Protein AF-A0A956HME0-F1 (afdb_monomer)

Radius of gyration: 18.75 Å; Cα contacts (8 Å, |Δi|>4): 123; chains: 1; bounding box: 46×28×49 Å

Solvent-accessible surface area (backbone atoms only — not comparable to full-atom values): 7379 Å² total; per-residue (Å²): 140,85,53,71,94,56,42,63,73,75,27,35,40,97,92,50,75,84,48,86,50,88,72,61,46,69,64,70,66,52,59,84,88,47,62,78,44,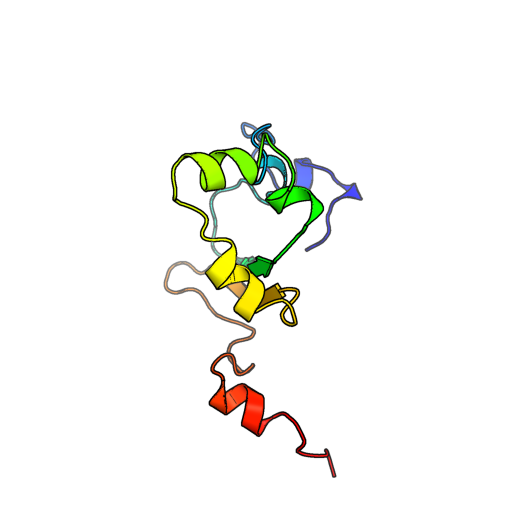74,47,75,52,60,63,64,52,68,68,48,63,80,47,53,71,30,63,92,56,32,32,53,35,47,73,75,63,78,44,62,62,72,67,50,58,78,44,68,87,56,55,58,54,70,55,73,36,47,34,33,37,42,94,65,76,65,44,61,76,48,65,85,59,63,82,51,69,69,52,42,53,67,62,55,86,63,73,88,1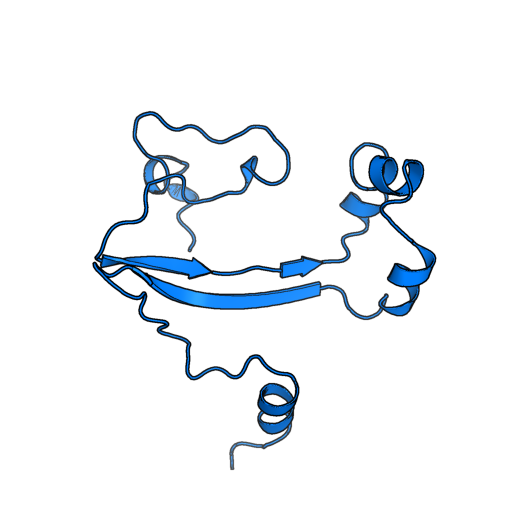25

Sequence (117 aa):
HDMEDLGDRAGYARDRHRDQQFGLSYLRLDRDLAPGMVVTIEPGFYQVPAILDAPHLGGVFAQDGALDREVLERFADVRGIRIEDDVRCTEGDPEILSSAIPKDPAGVEACVGVGLG

Structure (mmCIF, N/CA/C/O backbone):
data_AF-A0A956HME0-F1
#
_entry.id   AF-A0A956HME0-F1
#
loop_
_atom_site.group_PDB
_atom_site.id
_atom_site.type_symbol
_atom_site.label_atom_id
_atom_site.label_alt_id
_atom_site.label_comp_id
_atom_site.label_asym_id
_atom_site.label_entity_id
_atom_site.label_seq_id
_atom_site.pdbx_PDB_ins_code
_atom_site.Cartn_x
_atom_site.Cartn_y
_atom_site.Cartn_z
_atom_site.occupancy
_atom_site.B_iso_or_equiv
_atom_site.auth_seq_id
_atom_site.auth_comp_id
_atom_site.auth_asym_id
_atom_site.auth_atom_id
_atom_site.pdbx_PDB_model_num
ATOM 1 N N . HIS A 1 1 ? -9.959 -9.888 4.450 1.00 57.75 1 HIS A N 1
ATOM 2 C CA . HIS A 1 1 ? -8.864 -9.703 3.482 1.00 57.75 1 HIS A CA 1
ATOM 3 C C . HIS A 1 1 ? -9.131 -10.450 2.185 1.00 57.75 1 HIS A C 1
ATOM 5 O O . HIS A 1 1 ? -9.210 -9.818 1.139 1.00 57.75 1 HIS A O 1
ATOM 11 N N . ASP A 1 2 ? -9.352 -11.765 2.243 1.00 66.19 2 ASP A N 1
ATOM 12 C CA . ASP A 1 2 ? -9.646 -12.553 1.049 1.00 66.19 2 ASP A CA 1
ATOM 13 C C . ASP A 1 2 ? -11.117 -12.982 1.006 1.00 66.19 2 ASP A C 1
ATOM 15 O O . ASP A 1 2 ? -11.598 -13.699 1.879 1.00 66.19 2 ASP A O 1
ATOM 19 N N . MET A 1 3 ? -11.834 -12.448 0.022 1.00 70.88 3 MET A N 1
ATOM 20 C CA . MET A 1 3 ? -13.222 -12.779 -0.306 1.00 70.88 3 MET A CA 1
ATOM 21 C C . MET A 1 3 ? -13.330 -13.057 -1.813 1.00 70.88 3 MET A C 1
ATOM 23 O O . MET A 1 3 ? -14.394 -12.854 -2.397 1.00 70.88 3 MET A O 1
ATOM 27 N N . GLU A 1 4 ? -12.227 -13.467 -2.458 1.00 72.12 4 GLU A N 1
ATOM 28 C CA . GLU A 1 4 ? -12.171 -13.697 -3.909 1.00 72.12 4 GLU A CA 1
ATOM 29 C C . GLU A 1 4 ? -13.233 -14.700 -4.372 1.00 72.12 4 GLU A C 1
ATOM 31 O O . GLU A 1 4 ? -13.890 -14.465 -5.387 1.00 72.12 4 GLU A O 1
ATOM 36 N N . ASP A 1 5 ? -13.511 -15.728 -3.564 1.00 80.88 5 ASP A N 1
ATOM 37 C CA . ASP A 1 5 ? -14.556 -16.731 -3.819 1.00 80.88 5 ASP A CA 1
ATOM 38 C C . ASP A 1 5 ? -15.976 -16.144 -3.911 1.00 80.88 5 ASP A C 1
ATOM 40 O O . ASP A 1 5 ? -16.878 -16.742 -4.501 1.00 80.88 5 ASP A O 1
ATOM 44 N N . LEU A 1 6 ? -16.202 -14.964 -3.332 1.00 81.06 6 LEU A N 1
ATOM 45 C CA . LEU A 1 6 ? -17.483 -14.257 -3.379 1.00 81.06 6 LEU A CA 1
ATOM 46 C C . LEU A 1 6 ? -17.522 -13.185 -4.478 1.00 81.06 6 LEU A C 1
ATOM 48 O O . LEU A 1 6 ? -18.573 -12.571 -4.711 1.00 81.06 6 LEU A O 1
ATOM 52 N N . GLY A 1 7 ? -16.391 -12.973 -5.156 1.00 81.88 7 GLY A N 1
ATOM 53 C CA . GLY A 1 7 ? -16.186 -11.940 -6.158 1.00 81.88 7 GLY A CA 1
ATOM 54 C C . GLY A 1 7 ? -16.530 -10.538 -5.652 1.00 81.88 7 GLY A C 1
ATOM 55 O O . GLY A 1 7 ? -16.579 -10.252 -4.453 1.00 81.88 7 GLY A O 1
ATOM 56 N N . ASP A 1 8 ? -16.851 -9.650 -6.590 1.00 84.25 8 ASP A N 1
ATOM 57 C CA . ASP A 1 8 ? -17.128 -8.238 -6.298 1.00 84.25 8 ASP A CA 1
ATOM 58 C C . ASP A 1 8 ? -18.345 -8.038 -5.378 1.00 84.25 8 ASP A C 1
ATOM 60 O O . ASP A 1 8 ? -18.442 -7.034 -4.677 1.00 84.25 8 ASP A O 1
ATOM 64 N N . ARG A 1 9 ? -19.259 -9.014 -5.287 1.00 81.19 9 ARG A N 1
ATOM 65 C CA . ARG A 1 9 ? -20.459 -8.917 -4.432 1.00 81.19 9 ARG A CA 1
ATOM 66 C C . ARG A 1 9 ? -20.118 -8.707 -2.959 1.00 81.19 9 ARG A C 1
ATOM 68 O O . ARG A 1 9 ? -20.876 -8.051 -2.243 1.00 81.19 9 ARG A O 1
ATOM 75 N N . ALA A 1 10 ? -18.998 -9.258 -2.497 1.00 83.56 10 ALA A N 1
ATOM 76 C CA . ALA A 1 10 ? -18.573 -9.109 -1.112 1.00 83.56 10 ALA A CA 1
ATOM 77 C C . ALA A 1 10 ? -18.035 -7.708 -0.801 1.00 83.56 10 ALA A C 1
ATOM 79 O O . ALA A 1 10 ? -18.216 -7.246 0.325 1.00 83.56 10 ALA A O 1
ATOM 80 N N . GLY A 1 11 ? -17.436 -7.023 -1.778 1.00 87.75 11 GLY A N 1
ATOM 81 C CA . GLY A 1 11 ? -16.693 -5.776 -1.573 1.00 87.75 11 GLY A CA 1
ATOM 82 C C . GLY A 1 11 ? -17.302 -4.521 -2.198 1.00 87.75 11 GLY A C 1
ATOM 83 O O . GLY A 1 11 ? -16.975 -3.418 -1.780 1.00 87.75 11 GLY A O 1
ATOM 84 N N . TYR A 1 12 ? -18.207 -4.651 -3.164 1.00 92.75 12 TYR A N 1
ATOM 85 C CA . TYR A 1 12 ? -18.703 -3.523 -3.952 1.00 92.75 12 TYR A CA 1
ATOM 86 C C . TYR A 1 12 ? -20.129 -3.157 -3.534 1.00 92.75 12 TYR A C 1
ATOM 88 O O . TYR A 1 12 ? -20.918 -4.016 -3.113 1.00 92.75 12 TYR A O 1
ATOM 96 N N . ALA A 1 13 ? -20.464 -1.867 -3.563 1.00 92.38 13 ALA A N 1
ATOM 97 C CA . ALA A 1 13 ? -21.853 -1.421 -3.454 1.00 92.38 13 ALA A CA 1
ATOM 98 C C . ALA A 1 13 ? -22.661 -1.889 -4.681 1.00 92.38 13 ALA A C 1
ATOM 100 O O . ALA A 1 13 ? -22.086 -2.215 -5.716 1.00 92.38 13 ALA A O 1
ATOM 101 N N . ARG A 1 14 ? -23.999 -1.925 -4.580 1.00 89.44 14 ARG A N 1
ATOM 102 C CA . ARG A 1 14 ? -24.870 -2.461 -5.650 1.00 89.44 14 ARG A CA 1
ATOM 103 C C . ARG A 1 14 ? -24.651 -1.807 -7.018 1.00 89.44 14 ARG A C 1
ATOM 105 O O . ARG A 1 14 ? -24.791 -2.488 -8.028 1.00 89.44 14 ARG A O 1
ATOM 112 N N . ASP A 1 15 ? -24.280 -0.532 -7.018 1.00 91.50 15 ASP A N 1
ATOM 113 C CA . ASP A 1 15 ? -24.202 0.303 -8.218 1.00 91.50 15 ASP A CA 1
ATOM 114 C C . ASP A 1 15 ? -22.743 0.585 -8.619 1.00 91.50 15 ASP A C 1
ATOM 116 O O . ASP A 1 15 ? -22.473 1.447 -9.453 1.00 91.50 15 ASP A O 1
ATOM 120 N N . ARG A 1 16 ? -21.790 -0.110 -7.984 1.00 92.81 16 ARG A N 1
ATOM 121 C CA . ARG A 1 16 ? -20.358 0.027 -8.240 1.00 92.81 16 ARG A CA 1
ATOM 122 C C . ARG A 1 16 ? -19.810 -1.235 -8.890 1.00 92.81 16 ARG A C 1
ATOM 124 O O . ARG A 1 16 ? -20.253 -2.350 -8.611 1.00 92.81 16 ARG A O 1
ATOM 131 N N . HIS A 1 17 ? -18.835 -1.048 -9.770 1.00 91.94 17 HIS A N 1
ATOM 132 C CA . HIS A 1 17 ? -18.237 -2.108 -10.571 1.00 91.94 17 HIS A CA 1
ATOM 133 C C . HIS A 1 17 ? -16.721 -1.974 -10.548 1.00 91.94 17 HIS A C 1
ATOM 135 O O . HIS A 1 17 ? -16.194 -0.871 -10.427 1.00 91.94 17 HIS A O 1
ATOM 141 N N . ARG A 1 18 ? -16.022 -3.100 -10.691 1.00 92.12 18 ARG A N 1
ATOM 142 C CA . ARG A 1 18 ? -14.565 -3.115 -10.779 1.00 92.12 18 ARG A CA 1
ATOM 143 C C . ARG A 1 18 ? -14.083 -2.260 -11.950 1.00 92.12 18 ARG A C 1
ATOM 145 O O . ARG A 1 18 ? -14.515 -2.454 -13.089 1.00 92.12 18 ARG A O 1
ATOM 152 N N . ASP A 1 19 ? -13.181 -1.333 -11.643 1.00 93.38 19 ASP A N 1
ATOM 153 C CA . ASP A 1 19 ? -12.507 -0.515 -12.645 1.00 93.38 19 ASP A CA 1
ATOM 154 C C . ASP A 1 19 ? -11.647 -1.407 -13.559 1.00 93.38 19 ASP A C 1
ATOM 156 O O . ASP A 1 19 ? -11.139 -2.446 -13.138 1.00 93.38 19 ASP A O 1
ATOM 160 N N . GLN A 1 20 ? -11.494 -1.019 -14.821 1.00 94.38 20 GLN A N 1
ATOM 161 C CA . GLN A 1 20 ? -10.618 -1.700 -15.780 1.00 94.38 20 GLN A CA 1
ATOM 162 C C . GLN A 1 20 ? -9.206 -1.095 -15.798 1.00 94.38 20 GLN A C 1
ATOM 164 O O . GLN A 1 20 ? -8.285 -1.682 -16.365 1.00 94.38 20 GLN A O 1
ATOM 169 N N . GLN A 1 21 ? -9.021 0.080 -15.193 1.00 93.31 21 GLN A N 1
ATOM 170 C CA . GLN A 1 21 ? -7.737 0.744 -15.065 1.00 93.31 21 GLN A CA 1
ATOM 171 C C . GLN A 1 21 ? -6.787 -0.105 -14.215 1.00 93.31 21 GLN A C 1
ATOM 173 O O . GLN A 1 21 ? -7.078 -0.436 -13.063 1.00 93.31 21 GLN A O 1
ATOM 178 N N . PHE A 1 22 ? -5.609 -0.398 -14.774 1.00 90.25 22 PHE A N 1
ATOM 179 C CA . PHE A 1 22 ? -4.528 -1.072 -14.061 1.00 90.25 22 PHE A CA 1
ATOM 180 C C . PHE A 1 22 ? -4.226 -0.363 -12.730 1.00 90.25 22 PHE A C 1
ATOM 182 O O . PHE A 1 22 ? -4.079 0.859 -12.680 1.00 90.25 22 PHE A O 1
ATOM 189 N N . GLY A 1 23 ? -4.158 -1.135 -11.645 1.00 90.19 23 GLY A N 1
ATOM 190 C CA . GLY A 1 23 ? -4.061 -0.618 -10.279 1.00 90.19 23 GLY A CA 1
ATOM 191 C C . GLY A 1 23 ? -5.424 -0.589 -9.586 1.00 90.19 23 GLY A C 1
ATOM 192 O O . GLY A 1 23 ? -5.656 -1.390 -8.682 1.00 90.19 23 GLY A O 1
ATOM 193 N N . LEU A 1 24 ? -6.350 0.263 -10.042 1.00 92.56 24 LEU A N 1
ATOM 194 C CA . LEU A 1 24 ? -7.700 0.369 -9.458 1.00 92.56 24 LEU A CA 1
ATOM 195 C C . LEU A 1 24 ? -8.517 -0.916 -9.627 1.00 92.56 24 LEU A C 1
ATOM 197 O O . LEU A 1 24 ? -9.294 -1.281 -8.744 1.00 92.56 24 LEU A O 1
ATOM 201 N N . 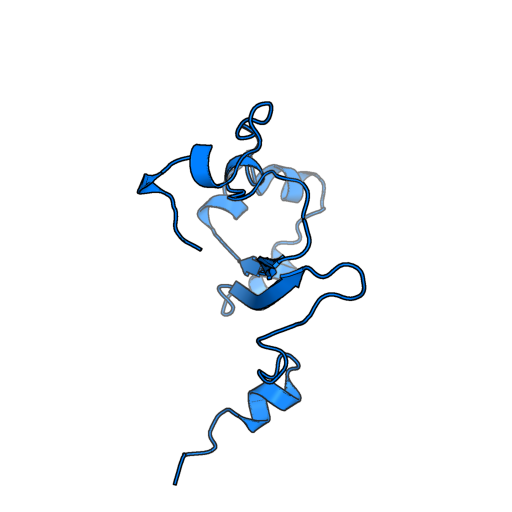SER A 1 25 ? -8.276 -1.656 -10.711 1.00 92.62 25 SER A N 1
ATOM 202 C CA . SER A 1 25 ? -8.890 -2.956 -10.977 1.00 92.62 25 SER A CA 1
ATOM 203 C C . SER A 1 25 ? -8.597 -4.014 -9.914 1.00 92.62 25 SER A C 1
ATOM 205 O O . SER A 1 25 ? -9.236 -5.061 -9.929 1.00 92.62 25 SER A O 1
ATOM 207 N N . TYR A 1 26 ? -7.639 -3.786 -9.013 1.00 91.50 26 TYR A N 1
ATOM 208 C CA . TYR A 1 26 ? -7.272 -4.710 -7.937 1.00 91.50 26 TYR A CA 1
ATOM 209 C C . TYR A 1 26 ? -7.828 -4.307 -6.567 1.00 91.50 26 TYR A C 1
ATOM 211 O O . TYR A 1 26 ? -7.654 -5.057 -5.605 1.00 91.50 26 TYR A O 1
ATOM 219 N N . LEU A 1 27 ? -8.533 -3.173 -6.468 1.00 92.06 27 LEU A N 1
ATOM 220 C CA . LEU A 1 27 ? -9.233 -2.799 -5.243 1.00 92.06 27 LEU A CA 1
ATOM 221 C C . LEU A 1 27 ? -10.243 -3.898 -4.871 1.00 92.06 27 LEU A C 1
ATOM 223 O O . LEU A 1 27 ? -10.861 -4.526 -5.733 1.00 92.06 27 LEU A O 1
ATOM 227 N N . ARG A 1 28 ? -10.364 -4.183 -3.573 1.00 91.50 28 ARG A N 1
ATOM 228 C CA . ARG A 1 28 ? -11.240 -5.249 -3.051 1.00 91.50 28 ARG A CA 1
ATOM 229 C C . ARG A 1 28 ? -12.503 -4.712 -2.387 1.00 91.50 28 ARG A C 1
ATOM 231 O O . ARG A 1 28 ? -13.422 -5.483 -2.134 1.00 91.50 28 ARG A O 1
ATOM 238 N N . LEU A 1 29 ? -12.546 -3.413 -2.109 1.00 92.25 29 LEU A N 1
ATOM 239 C CA . LEU A 1 29 ? -13.649 -2.736 -1.444 1.00 92.25 29 LEU A CA 1
ATOM 240 C C . LEU A 1 29 ? -13.950 -1.438 -2.188 1.00 92.25 29 LEU A C 1
ATOM 242 O O . LEU A 1 29 ? -13.137 -0.522 -2.181 1.00 92.25 29 LEU A O 1
ATOM 246 N N . ASP A 1 30 ? -15.132 -1.360 -2.786 1.00 93.69 30 ASP A N 1
ATOM 247 C CA . ASP A 1 30 ? -15.658 -0.131 -3.374 1.00 93.69 30 ASP A CA 1
ATOM 248 C C . ASP A 1 30 ? -17.027 0.162 -2.753 1.00 93.69 30 ASP A C 1
ATOM 250 O O . ASP A 1 30 ? -18.099 -0.124 -3.301 1.00 93.69 30 ASP A O 1
ATOM 254 N N . ARG A 1 31 ? -16.967 0.636 -1.510 1.00 93.00 31 ARG A N 1
ATOM 255 C CA . ARG A 1 31 ? -18.092 1.038 -0.664 1.00 93.00 31 ARG A CA 1
ATOM 256 C C . ARG A 1 31 ? -17.668 2.244 0.150 1.00 93.00 31 ARG A C 1
ATOM 258 O O . ARG A 1 31 ? -16.489 2.404 0.455 1.00 93.00 31 ARG A O 1
ATOM 265 N N . ASP A 1 32 ? -18.644 3.041 0.553 1.00 95.19 32 ASP A N 1
ATOM 266 C CA . ASP A 1 32 ? -18.393 4.069 1.551 1.00 95.19 32 ASP A CA 1
ATOM 267 C C . ASP A 1 32 ? -18.088 3.394 2.893 1.00 95.19 32 ASP A C 1
ATOM 269 O O . ASP A 1 32 ? -18.776 2.450 3.301 1.00 95.19 32 ASP A O 1
ATOM 273 N N . LEU A 1 33 ? -17.030 3.859 3.557 1.00 95.75 33 LEU A N 1
ATOM 274 C CA . LEU A 1 33 ? -16.664 3.372 4.880 1.00 95.75 33 LEU A CA 1
ATOM 275 C C . LEU A 1 33 ? -17.753 3.761 5.881 1.00 95.75 33 LEU A C 1
ATOM 277 O O . LEU A 1 33 ? -18.213 4.903 5.902 1.00 95.75 33 LEU A O 1
ATOM 281 N N . ALA A 1 34 ? -18.148 2.812 6.724 1.00 96.56 34 ALA A N 1
ATOM 282 C CA . ALA A 1 34 ? -19.163 3.018 7.748 1.00 96.56 34 ALA A CA 1
ATOM 283 C C . ALA A 1 34 ? -18.670 2.520 9.115 1.00 96.56 34 ALA A C 1
ATOM 285 O O . ALA A 1 34 ? -17.868 1.579 9.167 1.00 96.56 34 ALA A O 1
ATOM 286 N N . PRO A 1 35 ? -19.164 3.097 10.228 1.00 98.31 35 PRO A N 1
ATOM 287 C CA . PRO A 1 35 ? -18.838 2.624 11.567 1.00 98.31 35 PRO A CA 1
ATOM 288 C C . PRO A 1 35 ? -19.052 1.112 11.720 1.00 98.31 35 PRO A C 1
ATOM 290 O O . PRO A 1 35 ? -20.059 0.560 11.277 1.00 98.31 35 PRO A O 1
ATOM 293 N N . GLY A 1 36 ? -18.094 0.438 12.358 1.00 97.31 36 GLY A N 1
ATOM 294 C CA . GLY A 1 36 ? -18.106 -1.013 12.557 1.00 97.31 36 GLY A CA 1
ATOM 295 C C . GLY A 1 36 ? -17.447 -1.824 11.437 1.00 97.31 36 GLY A C 1
ATOM 296 O O . GLY A 1 36 ? -17.176 -3.005 11.648 1.00 97.31 36 GLY A O 1
ATOM 297 N N . MET A 1 37 ? -17.131 -1.217 10.288 1.00 96.38 37 MET A N 1
ATOM 298 C CA . MET A 1 37 ? -16.243 -1.849 9.310 1.00 96.38 37 MET A CA 1
ATOM 299 C C . MET A 1 37 ? -14.820 -1.952 9.866 1.00 96.38 37 MET A C 1
ATOM 301 O O . MET A 1 37 ? -14.356 -1.059 10.575 1.00 96.38 37 MET A O 1
ATOM 305 N N . VAL A 1 38 ? -14.127 -3.033 9.510 1.00 96.50 38 VAL A N 1
ATOM 306 C CA . VAL A 1 38 ? -12.685 -3.190 9.713 1.00 96.50 38 VAL A CA 1
ATOM 307 C C . VAL A 1 38 ? -12.055 -3.398 8.346 1.00 96.50 38 VAL A C 1
ATOM 309 O O . VAL A 1 38 ? -12.500 -4.260 7.584 1.00 96.50 38 VAL A O 1
ATOM 312 N N . VAL A 1 39 ? -11.064 -2.576 8.030 1.00 96.00 39 VAL A N 1
ATOM 313 C CA . VAL A 1 39 ? -10.359 -2.571 6.747 1.00 96.00 39 VAL A CA 1
ATOM 314 C C . VAL A 1 39 ? -8.862 -2.529 6.990 1.00 96.00 39 VAL A C 1
ATOM 316 O O . VAL A 1 39 ? -8.414 -2.018 8.015 1.00 96.00 39 VAL A O 1
ATOM 319 N N . THR A 1 40 ? -8.095 -3.035 6.035 1.00 96.44 40 THR A N 1
ATOM 320 C CA . THR A 1 40 ? -6.649 -2.861 6.034 1.00 96.44 40 THR A CA 1
ATOM 321 C C . THR A 1 40 ? -6.273 -1.553 5.361 1.00 96.44 40 THR A C 1
ATOM 323 O O . THR A 1 40 ? -6.836 -1.164 4.335 1.00 96.44 40 THR A O 1
ATOM 326 N N . ILE A 1 41 ? -5.308 -0.860 5.955 1.00 97.31 41 ILE A N 1
ATOM 327 C CA . ILE A 1 41 ? -4.603 0.261 5.342 1.00 97.31 41 ILE A CA 1
ATOM 328 C C 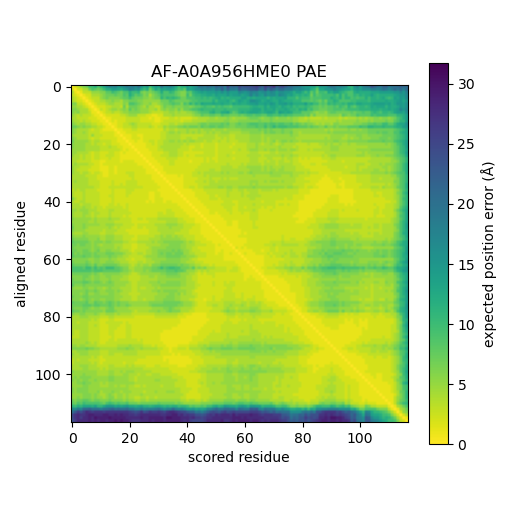. ILE A 1 41 ? -3.196 -0.237 5.046 1.00 97.31 41 ILE A C 1
ATOM 330 O O . ILE A 1 41 ? -2.373 -0.337 5.949 1.00 97.31 41 ILE A O 1
ATOM 334 N N . GLU A 1 42 ? -2.949 -0.600 3.788 1.00 97.00 42 GLU A N 1
ATOM 335 C CA . GLU A 1 42 ? -1.777 -1.394 3.394 1.00 97.00 42 GLU A CA 1
ATOM 336 C C . GLU A 1 42 ? -0.944 -0.789 2.243 1.00 97.00 42 GLU A C 1
ATOM 338 O O . GLU A 1 42 ? -0.644 -1.473 1.258 1.00 97.00 42 GLU A O 1
ATOM 343 N N . PRO A 1 43 ? -0.552 0.501 2.300 1.00 97.06 43 PRO A N 1
ATOM 344 C CA . PRO A 1 43 ? 0.290 1.079 1.261 1.00 97.06 43 PRO A CA 1
ATOM 345 C C . PRO A 1 43 ? 1.619 0.325 1.141 1.00 97.06 43 PRO A C 1
ATOM 347 O O . PRO A 1 43 ? 2.271 -0.025 2.130 1.00 97.06 43 PRO A O 1
ATOM 350 N N . GLY A 1 44 ? 2.049 0.113 -0.101 1.00 96.44 44 GLY A N 1
ATOM 351 C CA . GLY A 1 44 ? 3.307 -0.553 -0.391 1.00 96.44 44 GLY A CA 1
ATOM 352 C C . GLY A 1 44 ? 4.004 0.004 -1.620 1.00 96.44 44 GLY A C 1
ATOM 353 O O . GLY A 1 44 ? 3.383 0.553 -2.529 1.00 96.44 44 GLY A O 1
ATOM 354 N N . PHE A 1 45 ? 5.317 -0.170 -1.635 1.00 95.19 45 PHE A N 1
ATOM 355 C CA . PHE A 1 45 ? 6.191 0.136 -2.754 1.00 95.19 45 PHE A CA 1
ATOM 356 C C . PHE A 1 45 ? 6.932 -1.133 -3.149 1.00 95.19 45 PHE A C 1
ATOM 358 O O . PHE A 1 45 ? 7.502 -1.807 -2.295 1.00 95.19 45 PHE A O 1
ATOM 365 N N . TYR A 1 46 ? 6.950 -1.448 -4.440 1.00 95.06 46 TYR A N 1
ATOM 366 C CA . TYR A 1 46 ? 7.614 -2.639 -4.954 1.00 95.06 46 TYR A CA 1
ATOM 367 C C . TYR A 1 46 ? 8.340 -2.323 -6.248 1.00 95.06 46 TYR A C 1
ATOM 369 O O . TYR A 1 46 ? 7.796 -1.669 -7.139 1.00 95.06 46 TYR A O 1
ATOM 377 N N . GLN A 1 47 ? 9.543 -2.868 -6.379 1.00 95.19 47 GLN A N 1
ATOM 378 C CA . GLN A 1 47 ? 10.284 -2.851 -7.629 1.00 95.19 47 GLN A CA 1
ATOM 379 C C . GLN A 1 47 ? 9.961 -4.131 -8.391 1.00 95.19 47 GLN A C 1
ATOM 381 O O . GLN A 1 47 ? 10.578 -5.173 -8.175 1.00 95.19 47 GLN A O 1
ATOM 386 N N . VAL A 1 48 ? 8.944 -4.062 -9.253 1.00 94.56 48 VAL A N 1
ATOM 387 C CA . VAL A 1 48 ? 8.465 -5.205 -10.041 1.00 94.56 48 VAL A CA 1
ATOM 388 C C . VAL A 1 48 ? 8.980 -5.075 -11.477 1.00 94.56 48 VAL A C 1
ATOM 390 O O . VAL A 1 48 ? 8.421 -4.274 -12.231 1.00 94.56 48 VAL A O 1
ATOM 393 N N . PRO A 1 49 ? 9.990 -5.864 -11.903 1.00 92.44 49 PRO A N 1
ATOM 394 C CA . PRO A 1 49 ? 10.584 -5.725 -13.237 1.00 92.44 49 PRO A CA 1
ATOM 395 C C . PRO A 1 49 ? 9.556 -5.847 -14.365 1.00 92.44 49 PRO A C 1
ATOM 397 O O . PRO A 1 49 ? 9.546 -5.049 -15.292 1.00 92.44 49 PRO A O 1
ATOM 400 N N . ALA A 1 50 ? 8.594 -6.767 -14.234 1.00 94.44 50 ALA A N 1
ATOM 401 C CA . ALA A 1 50 ? 7.534 -6.950 -15.226 1.00 94.44 50 ALA A CA 1
ATOM 402 C C . ALA A 1 50 ? 6.650 -5.702 -15.440 1.00 94.44 50 ALA A C 1
ATOM 404 O O . ALA A 1 50 ? 6.075 -5.554 -16.513 1.00 94.44 50 ALA A O 1
ATOM 405 N N . ILE A 1 51 ? 6.540 -4.809 -14.447 1.00 94.50 51 ILE A N 1
ATOM 406 C CA . ILE A 1 51 ? 5.817 -3.532 -14.564 1.00 94.50 51 ILE A CA 1
ATOM 407 C C . ILE A 1 51 ? 6.775 -2.428 -15.025 1.00 94.50 51 ILE A C 1
ATOM 409 O O . ILE A 1 51 ? 6.453 -1.688 -15.954 1.00 94.50 51 ILE A O 1
ATOM 413 N N . LEU A 1 52 ? 7.950 -2.324 -14.393 1.00 93.94 52 LEU A N 1
ATOM 414 C CA . LEU A 1 52 ? 8.938 -1.272 -14.657 1.00 93.94 52 LEU A CA 1
ATOM 415 C C . LEU A 1 52 ? 9.504 -1.333 -16.083 1.00 93.94 52 LEU A C 1
ATOM 417 O O . LEU A 1 52 ? 9.755 -0.293 -16.694 1.00 93.94 52 LEU A O 1
ATOM 421 N N . ASP A 1 53 ? 9.670 -2.534 -16.631 1.00 93.38 53 ASP A N 1
ATOM 422 C CA . ASP A 1 53 ? 10.253 -2.750 -17.958 1.00 93.38 53 ASP A CA 1
ATOM 423 C C . ASP A 1 53 ? 9.193 -2.895 -19.056 1.00 93.38 53 ASP A C 1
ATOM 425 O O . ASP A 1 53 ? 9.521 -2.884 -20.243 1.00 93.38 53 ASP A O 1
ATOM 429 N N . ALA A 1 54 ? 7.909 -2.975 -18.690 1.00 95.56 54 ALA A N 1
ATOM 430 C CA . ALA A 1 54 ? 6.820 -2.968 -19.656 1.00 95.56 54 ALA A CA 1
ATOM 431 C C . ALA A 1 54 ? 6.707 -1.579 -20.320 1.00 95.56 54 ALA A C 1
ATOM 433 O O . ALA A 1 54 ? 6.428 -0.592 -19.630 1.00 95.56 54 ALA A O 1
ATOM 434 N N . PRO A 1 55 ? 6.835 -1.473 -21.660 1.00 95.00 55 PRO A N 1
ATOM 435 C CA . PRO A 1 55 ? 6.838 -0.177 -22.344 1.00 95.00 55 PRO A CA 1
ATOM 436 C C . PRO A 1 55 ? 5.572 0.659 -22.122 1.00 95.00 55 PRO A C 1
ATOM 438 O O . PRO A 1 55 ? 5.640 1.880 -22.081 1.00 95.00 55 PRO A O 1
ATOM 441 N N . HIS A 1 56 ? 4.425 -0.003 -21.961 1.00 93.19 56 HIS A N 1
ATOM 442 C CA . HIS A 1 56 ? 3.117 0.630 -21.781 1.00 93.19 56 HIS A CA 1
ATOM 443 C C . HIS A 1 56 ? 2.758 0.910 -20.310 1.00 93.19 56 HIS A C 1
ATOM 445 O O . HIS A 1 56 ? 1.704 1.484 -20.059 1.00 93.19 56 HIS A O 1
ATOM 451 N N . LEU A 1 57 ? 3.601 0.497 -19.353 1.00 93.00 57 LEU A N 1
ATOM 452 C CA . LEU A 1 57 ? 3.425 0.754 -17.919 1.00 93.00 57 LEU A CA 1
ATOM 453 C C . LEU A 1 57 ? 4.601 1.585 -17.394 1.00 93.00 57 LEU A C 1
ATOM 455 O O . LEU A 1 57 ? 4.545 2.805 -17.425 1.00 93.00 57 LEU A O 1
ATOM 459 N N . GLY A 1 58 ? 5.700 0.962 -16.963 1.00 91.44 58 GLY A N 1
ATOM 460 C CA . GLY A 1 58 ? 6.876 1.689 -16.475 1.00 91.44 58 GLY A CA 1
ATOM 461 C C . GLY A 1 58 ? 7.588 2.510 -17.554 1.00 91.44 58 GLY A C 1
ATOM 462 O O . GLY A 1 58 ? 8.189 3.542 -17.258 1.00 91.44 58 GLY A O 1
ATOM 463 N N . GLY A 1 59 ? 7.497 2.086 -18.819 1.00 92.75 59 GLY A 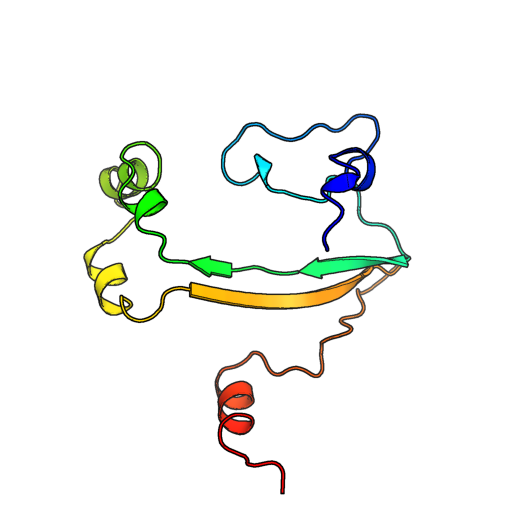N 1
ATOM 464 C CA . GLY A 1 59 ? 8.145 2.764 -19.940 1.00 92.75 59 GLY A CA 1
ATOM 465 C C . GLY A 1 59 ? 7.670 4.201 -20.165 1.00 92.75 59 GLY A C 1
ATOM 466 O O . GLY A 1 59 ? 8.507 5.058 -20.441 1.00 92.75 59 GLY A O 1
ATOM 467 N N . VAL A 1 60 ? 6.373 4.489 -19.993 1.00 93.75 60 VAL A N 1
ATOM 468 C CA . VAL A 1 60 ? 5.839 5.846 -20.221 1.00 93.75 60 VAL A CA 1
ATOM 469 C C . VAL A 1 60 ? 6.411 6.860 -19.226 1.00 93.75 60 VAL A C 1
ATOM 471 O O . VAL A 1 60 ? 6.765 7.965 -19.624 1.00 93.75 60 VAL A O 1
ATOM 474 N N . PHE A 1 61 ? 6.629 6.441 -17.976 1.00 94.56 61 PHE A N 1
ATOM 475 C CA . PHE A 1 61 ? 7.218 7.277 -16.926 1.00 94.56 61 PHE A CA 1
ATOM 476 C C . PHE A 1 61 ? 8.738 7.439 -17.074 1.00 94.56 61 PHE A C 1
ATOM 478 O O . PHE A 1 61 ? 9.327 8.424 -16.642 1.00 94.56 61 PHE A O 1
ATOM 485 N N . ALA A 1 62 ? 9.419 6.470 -17.690 1.00 92.56 62 ALA A N 1
ATOM 486 C CA . ALA A 1 62 ? 10.830 6.641 -18.037 1.00 92.56 62 ALA A CA 1
ATOM 487 C C . ALA A 1 62 ? 11.004 7.647 -19.189 1.00 92.56 62 ALA A C 1
ATOM 489 O O . ALA A 1 62 ? 11.988 8.379 -19.228 1.00 92.56 62 ALA A O 1
ATOM 490 N N . GLN A 1 63 ? 10.054 7.685 -20.129 1.00 93.44 63 GLN A N 1
ATOM 491 C CA . GLN A 1 63 ? 10.093 8.574 -21.294 1.00 93.44 63 GLN A CA 1
ATOM 492 C C . GLN A 1 63 ? 9.781 10.032 -20.947 1.00 93.44 63 GLN A C 1
ATOM 494 O O . GLN A 1 63 ? 10.378 10.928 -21.542 1.00 93.44 63 GLN A O 1
ATOM 499 N N . ASP A 1 64 ? 8.861 10.275 -20.012 1.00 95.69 64 ASP A N 1
ATOM 500 C CA . ASP A 1 64 ? 8.504 11.628 -19.565 1.00 95.69 64 ASP A CA 1
ATOM 501 C C . ASP A 1 64 ? 9.407 12.168 -18.437 1.00 95.69 64 ASP A C 1
ATOM 503 O O . ASP A 1 64 ? 9.301 13.337 -18.064 1.00 95.69 64 ASP A O 1
ATOM 507 N N . GLY A 1 65 ? 10.335 11.341 -17.939 1.00 94.50 65 GLY A N 1
ATOM 508 C CA . GLY A 1 65 ? 11.307 11.698 -16.906 1.00 94.50 65 GLY A CA 1
ATOM 509 C C . GLY A 1 65 ? 10.801 11.550 -15.469 1.00 94.50 65 GLY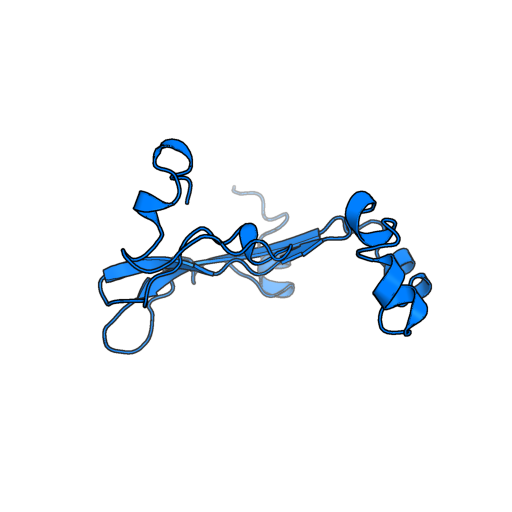 A C 1
ATOM 510 O O . GLY A 1 65 ? 11.527 11.915 -14.546 1.00 94.50 65 GLY A O 1
ATOM 511 N N . ALA A 1 66 ? 9.597 11.013 -15.246 1.00 95.19 66 ALA A N 1
ATOM 512 C CA . ALA A 1 66 ? 9.078 10.738 -13.906 1.00 95.19 66 ALA A CA 1
ATOM 513 C C . ALA A 1 66 ? 9.748 9.530 -13.220 1.00 95.19 66 ALA A C 1
ATOM 515 O O . ALA A 1 66 ? 9.692 9.412 -11.994 1.00 95.19 66 ALA A O 1
ATOM 516 N N . LEU A 1 67 ? 10.382 8.633 -13.986 1.00 94.44 67 LEU A N 1
ATOM 517 C CA . LEU A 1 67 ? 11.064 7.436 -13.489 1.00 94.44 67 LEU A CA 1
ATOM 518 C C . LEU A 1 67 ? 12.577 7.493 -13.739 1.00 94.44 67 LEU A C 1
ATOM 520 O O . LEU A 1 67 ? 13.045 7.236 -14.850 1.00 94.44 67 LEU A O 1
ATOM 524 N N . ASP A 1 68 ? 13.344 7.737 -12.677 1.00 94.31 68 ASP A N 1
ATOM 525 C CA . ASP A 1 68 ? 14.807 7.671 -12.695 1.00 94.31 68 ASP A CA 1
ATOM 526 C C . ASP A 1 68 ? 15.297 6.245 -12.387 1.00 94.31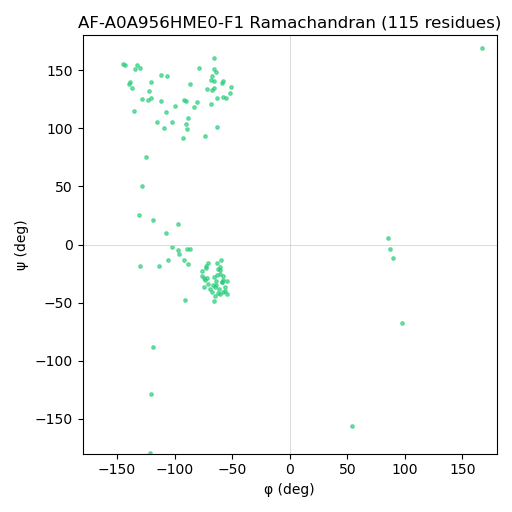 68 ASP A C 1
ATOM 528 O O . ASP A 1 68 ? 15.202 5.746 -11.261 1.00 94.31 68 ASP A O 1
ATOM 532 N N . ARG A 1 69 ? 15.832 5.575 -13.411 1.00 92.38 69 ARG A N 1
ATOM 533 C CA . ARG A 1 69 ? 16.332 4.198 -13.300 1.00 92.38 69 ARG A CA 1
ATOM 534 C C . ARG A 1 69 ? 17.663 4.102 -12.562 1.00 92.38 69 ARG A C 1
ATOM 536 O O . ARG A 1 69 ? 17.910 3.083 -11.926 1.00 92.38 69 ARG A O 1
ATOM 543 N N . GLU A 1 70 ? 18.498 5.137 -12.615 1.00 94.38 70 GLU A N 1
ATOM 544 C CA . GLU A 1 70 ? 19.770 5.145 -11.888 1.00 94.38 70 GLU A CA 1
ATOM 545 C C . GLU A 1 70 ? 19.518 5.227 -10.383 1.00 94.38 70 GLU A C 1
ATOM 547 O O . GLU A 1 70 ? 20.181 4.549 -9.597 1.00 94.38 70 GLU A O 1
ATOM 552 N N . VAL A 1 71 ? 18.512 6.006 -9.971 1.00 93.94 71 VAL A N 1
ATOM 553 C CA . VAL A 1 71 ? 18.081 6.051 -8.570 1.00 93.94 71 VAL A CA 1
ATOM 554 C C . VAL A 1 71 ? 17.500 4.711 -8.127 1.00 93.94 71 VAL A C 1
ATOM 556 O O . VAL A 1 71 ? 17.857 4.254 -7.044 1.00 93.94 71 VAL A O 1
ATOM 559 N N . LEU A 1 72 ? 16.654 4.065 -8.938 1.00 93.19 72 LEU A N 1
ATOM 560 C CA . LEU A 1 72 ? 16.087 2.753 -8.597 1.00 93.19 72 LEU A CA 1
ATOM 561 C C . LEU A 1 72 ? 17.156 1.671 -8.404 1.00 93.19 72 LEU A C 1
ATOM 563 O O . LEU A 1 72 ? 17.095 0.927 -7.428 1.00 93.19 72 LEU A O 1
ATOM 567 N N . GLU A 1 73 ? 18.167 1.622 -9.276 1.00 93.75 73 GLU A N 1
ATOM 568 C CA . GLU A 1 73 ? 19.240 0.619 -9.209 1.00 93.75 73 GLU A CA 1
ATOM 569 C C . GLU A 1 73 ? 19.991 0.653 -7.866 1.00 93.75 73 GLU A C 1
ATOM 571 O O . GLU A 1 73 ? 20.418 -0.381 -7.352 1.00 93.75 73 GLU A O 1
ATOM 576 N N . ARG A 1 74 ? 20.083 1.828 -7.226 1.00 96.25 74 ARG A N 1
ATOM 577 C CA . ARG A 1 74 ? 20.696 1.978 -5.892 1.00 96.25 74 ARG A CA 1
ATOM 578 C C . ARG A 1 74 ? 19.961 1.217 -4.786 1.00 96.25 74 ARG A C 1
ATOM 580 O O . ARG A 1 74 ? 20.531 1.056 -3.712 1.00 96.25 74 ARG A O 1
ATOM 587 N N . PHE A 1 75 ? 18.727 0.786 -5.036 1.00 94.00 75 PHE A N 1
ATOM 588 C CA . PHE A 1 75 ? 17.881 0.034 -4.112 1.00 94.00 75 PHE A CA 1
ATOM 589 C C . PHE A 1 75 ? 17.517 -1.353 -4.664 1.00 94.00 75 PHE A C 1
ATOM 591 O O . PHE A 1 75 ? 16.506 -1.922 -4.257 1.00 94.00 75 PHE A O 1
ATOM 598 N N . ALA A 1 76 ? 18.276 -1.906 -5.617 1.00 91.06 76 ALA A N 1
ATOM 599 C CA . ALA A 1 76 ? 17.931 -3.164 -6.294 1.00 91.06 76 ALA A CA 1
ATOM 600 C C . ALA A 1 76 ? 17.826 -4.392 -5.357 1.00 91.06 76 ALA A C 1
ATOM 602 O O . ALA A 1 76 ? 17.206 -5.404 -5.709 1.00 91.06 76 ALA A O 1
ATOM 603 N N . ASP A 1 77 ? 18.410 -4.311 -4.161 1.00 93.69 77 ASP A N 1
ATOM 604 C CA . ASP A 1 77 ? 18.307 -5.296 -3.084 1.00 93.69 77 ASP A CA 1
ATOM 605 C C . ASP A 1 77 ? 16.963 -5.236 -2.331 1.00 93.69 77 ASP A C 1
ATOM 607 O O . ASP A 1 77 ? 16.512 -6.245 -1.782 1.00 93.69 77 ASP A O 1
ATOM 611 N N . VAL A 1 78 ? 16.263 -4.099 -2.379 1.00 93.19 78 VAL A N 1
ATOM 612 C CA . VAL A 1 78 ? 14.924 -3.917 -1.808 1.00 93.19 78 VAL A CA 1
ATOM 613 C C . VAL A 1 78 ? 13.858 -4.281 -2.841 1.00 93.19 78 VAL A C 1
ATOM 615 O O . VAL A 1 78 ? 13.477 -3.487 -3.702 1.00 93.19 78 VAL A O 1
ATOM 618 N N . ARG A 1 79 ? 13.309 -5.496 -2.730 1.00 91.62 79 ARG A N 1
ATOM 619 C CA . ARG A 1 79 ? 12.220 -5.964 -3.612 1.00 91.62 79 ARG A CA 1
ATOM 620 C C . ARG A 1 79 ? 10.913 -5.203 -3.402 1.00 91.62 79 ARG A C 1
ATOM 622 O O . ARG A 1 79 ? 10.176 -4.960 -4.357 1.00 91.62 79 ARG A O 1
ATOM 629 N N . GLY A 1 80 ? 10.637 -4.815 -2.166 1.00 95.88 80 GLY A N 1
ATOM 630 C CA . GLY A 1 80 ? 9.495 -3.990 -1.820 1.00 95.88 80 GLY A CA 1
ATOM 631 C C . GLY A 1 80 ? 9.233 -3.957 -0.325 1.00 95.88 80 GLY A C 1
ATOM 632 O O . GLY A 1 80 ? 9.829 -4.708 0.445 1.00 95.88 80 GLY A O 1
ATOM 633 N N . ILE A 1 81 ? 8.351 -3.050 0.067 1.00 96.19 81 ILE A N 1
ATOM 634 C CA . ILE A 1 81 ? 7.965 -2.759 1.442 1.00 96.19 81 ILE A CA 1
ATOM 635 C C . ILE A 1 81 ? 6.453 -2.554 1.446 1.00 96.19 81 ILE A C 1
ATOM 637 O O . ILE A 1 81 ? 5.911 -1.910 0.548 1.00 96.19 81 ILE A O 1
ATOM 641 N N . ARG A 1 82 ? 5.779 -3.071 2.470 1.00 97.50 82 ARG A N 1
ATOM 642 C CA . ARG A 1 82 ? 4.381 -2.762 2.772 1.00 97.50 82 ARG A CA 1
ATOM 643 C C . ARG A 1 82 ? 4.242 -2.562 4.266 1.00 97.50 82 ARG A C 1
ATOM 645 O O . ARG A 1 82 ? 4.786 -3.350 5.036 1.00 97.50 82 ARG A O 1
ATOM 652 N N . ILE A 1 83 ? 3.538 -1.508 4.646 1.00 97.31 83 ILE A N 1
ATOM 653 C CA . ILE A 1 83 ? 3.135 -1.269 6.028 1.00 97.31 83 ILE A CA 1
ATOM 654 C C . ILE A 1 83 ? 1.627 -1.424 6.042 1.00 97.31 83 ILE A C 1
ATOM 656 O O . ILE A 1 83 ? 0.942 -0.779 5.256 1.00 97.31 83 ILE A O 1
ATOM 660 N N . GLU A 1 84 ? 1.139 -2.316 6.889 1.00 97.50 84 GLU A N 1
ATOM 661 C CA . GLU A 1 84 ? -0.249 -2.751 6.904 1.00 97.50 84 GLU A CA 1
ATOM 662 C C . GLU A 1 84 ? -0.796 -2.629 8.321 1.00 97.50 84 GLU A C 1
ATOM 664 O O . GLU A 1 84 ? -0.202 -3.148 9.268 1.00 97.50 84 GLU A O 1
ATOM 669 N N . ASP A 1 85 ? -1.906 -1.907 8.452 1.00 98.06 85 ASP A N 1
ATOM 670 C CA . ASP A 1 85 ? -2.654 -1.786 9.696 1.00 98.06 85 ASP A CA 1
ATOM 671 C C . ASP A 1 85 ? -4.090 -2.279 9.531 1.00 98.06 85 ASP A C 1
ATOM 673 O O . ASP A 1 85 ? -4.753 -1.951 8.546 1.00 98.06 85 ASP A O 1
ATOM 677 N N . ASP A 1 86 ? -4.593 -2.977 10.549 1.00 98.12 86 ASP A N 1
ATOM 678 C CA . ASP A 1 86 ? -6.017 -3.249 10.718 1.00 98.12 86 ASP A CA 1
ATOM 679 C C . ASP A 1 86 ? -6.679 -2.043 11.387 1.00 98.12 86 ASP A C 1
ATOM 681 O O . ASP A 1 86 ? -6.357 -1.674 12.523 1.00 98.12 86 ASP A O 1
ATOM 685 N N . VAL A 1 87 ? -7.627 -1.424 10.689 1.00 98.31 87 VAL A N 1
ATOM 686 C CA . VAL A 1 87 ? -8.276 -0.190 11.127 1.00 98.31 87 VAL A CA 1
ATOM 687 C C . VAL A 1 87 ? -9.780 -0.387 11.204 1.00 98.31 87 VAL A C 1
ATOM 689 O O . VAL A 1 87 ? -10.440 -0.740 10.225 1.00 98.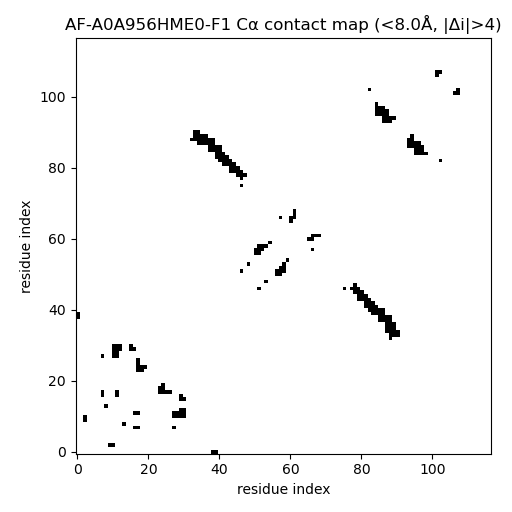31 87 VAL A O 1
ATOM 692 N N . ARG A 1 88 ? -10.344 -0.116 12.380 1.00 98.50 88 ARG A N 1
ATOM 693 C CA . ARG A 1 88 ? -11.786 -0.101 12.606 1.00 98.50 88 ARG A CA 1
ATOM 694 C C . ARG A 1 88 ? -12.335 1.307 12.400 1.00 98.50 88 ARG A C 1
ATOM 696 O O . ARG A 1 88 ? -11.938 2.256 13.075 1.00 98.50 88 ARG A O 1
ATOM 703 N N . CYS A 1 89 ? -13.310 1.426 11.508 1.00 98.38 89 CYS A N 1
ATOM 704 C CA . CYS A 1 89 ? -14.064 2.655 11.303 1.00 98.38 89 CYS A CA 1
ATOM 705 C C . CYS A 1 89 ? -15.004 2.908 12.490 1.00 98.38 89 CYS A C 1
ATOM 707 O O . CYS A 1 89 ? -15.733 2.009 12.928 1.00 98.38 89 CYS A O 1
ATOM 709 N N . THR A 1 90 ? -15.028 4.143 12.985 1.00 98.38 90 THR A N 1
ATOM 710 C CA . THR A 1 90 ? -15.950 4.600 14.034 1.00 98.38 90 THR A CA 1
ATOM 711 C C . THR A 1 90 ? -16.785 5.778 13.514 1.00 98.38 90 THR A C 1
ATOM 713 O O . THR A 1 90 ? -16.662 6.160 12.353 1.00 98.38 90 THR A O 1
ATOM 716 N N . GLU A 1 91 ? -17.677 6.329 14.341 1.00 98.00 91 GLU A N 1
ATOM 717 C CA . GLU A 1 91 ? -18.367 7.593 14.022 1.00 98.00 91 GLU A CA 1
ATOM 718 C C . GLU A 1 91 ? -17.443 8.821 14.130 1.00 98.00 91 GLU A C 1
ATOM 720 O O . GLU A 1 91 ? -17.763 9.875 13.586 1.00 98.00 91 GLU A O 1
ATOM 725 N N . GLY A 1 92 ? -16.316 8.689 14.836 1.00 97.19 92 GLY A N 1
ATOM 726 C CA . GLY A 1 92 ? -15.294 9.718 14.995 1.00 97.19 92 GLY A CA 1
ATOM 727 C C . GLY A 1 92 ? -13.950 9.232 14.461 1.00 97.19 92 GLY A C 1
ATOM 728 O O . GLY A 1 92 ? -13.859 8.740 13.336 1.00 97.19 92 GLY A O 1
ATOM 729 N N . ASP A 1 93 ? -12.905 9.351 15.279 1.00 97.88 93 ASP A N 1
ATOM 730 C CA . ASP A 1 93 ? -11.566 8.914 14.889 1.00 97.88 93 ASP A CA 1
ATOM 731 C C . ASP A 1 93 ? -11.503 7.386 14.708 1.00 97.88 93 ASP A C 1
ATOM 733 O O . ASP A 1 93 ? -12.106 6.635 15.488 1.00 97.88 93 ASP A O 1
ATOM 737 N N . PRO A 1 94 ? -10.782 6.889 13.689 1.00 98.19 94 PRO A N 1
ATOM 738 C CA . PRO A 1 94 ? -10.610 5.458 13.498 1.00 98.19 94 PRO A CA 1
ATOM 739 C C . PRO A 1 94 ? -9.796 4.838 14.640 1.00 98.19 94 PRO A C 1
ATOM 741 O O . PRO A 1 94 ? -8.911 5.465 15.220 1.00 98.19 94 PRO A O 1
ATOM 744 N N . GLU A 1 95 ? -10.058 3.566 14.927 1.00 98.50 95 GLU A N 1
ATOM 745 C CA . GLU A 1 95 ? -9.292 2.785 15.897 1.00 98.50 95 GLU A CA 1
ATOM 746 C C . GLU A 1 95 ? -8.279 1.904 15.152 1.00 98.50 95 GLU A C 1
ATOM 748 O O . GLU A 1 95 ? -8.659 1.058 14.342 1.00 98.50 95 GLU A O 1
ATOM 753 N N . ILE A 1 96 ? -6.985 2.102 15.419 1.00 98.44 96 ILE A N 1
ATOM 754 C CA . ILE A 1 96 ? -5.896 1.318 14.819 1.00 98.44 96 ILE A CA 1
ATOM 755 C C . ILE A 1 96 ? -5.616 0.110 15.719 1.00 98.44 96 ILE A C 1
ATOM 757 O O . ILE A 1 96 ? -4.978 0.235 16.770 1.00 98.44 96 ILE A O 1
ATOM 761 N N . LEU A 1 97 ? -6.081 -1.065 15.299 1.00 98.38 97 LEU A N 1
ATOM 762 C CA . LEU A 1 97 ? -6.026 -2.304 16.082 1.00 98.38 97 LEU A CA 1
ATOM 763 C C . LEU A 1 97 ? -4.597 -2.864 16.176 1.00 98.38 97 LEU A C 1
ATOM 765 O O . LEU A 1 97 ? -4.225 -3.477 17.173 1.00 98.38 97 LEU A O 1
ATOM 769 N N . SER A 1 98 ? -3.771 -2.595 15.167 1.00 97.44 98 SER A N 1
ATOM 770 C CA . SER A 1 98 ? -2.358 -2.987 15.058 1.00 97.44 98 SER A CA 1
ATOM 771 C C . SER A 1 98 ? -1.383 -1.880 15.489 1.00 97.44 98 SER A C 1
ATOM 773 O O . SER A 1 98 ? -0.190 -1.923 15.174 1.00 97.44 98 SER A O 1
ATOM 775 N N . SER A 1 99 ? -1.859 -0.877 16.234 1.00 96.88 99 SER A N 1
ATOM 776 C CA . SER A 1 99 ? -1.056 0.278 16.675 1.00 96.88 99 SER A CA 1
ATOM 777 C C . SER A 1 99 ? 0.186 -0.097 17.489 1.00 96.88 99 SER A C 1
ATOM 779 O O . SER A 1 99 ? 1.176 0.626 17.444 1.00 96.88 99 SER A O 1
ATOM 781 N N . ALA A 1 100 ? 0.167 -1.239 18.180 1.00 96.12 100 ALA A N 1
ATOM 782 C CA . ALA A 1 100 ? 1.296 -1.726 18.972 1.00 96.12 100 ALA A CA 1
ATOM 783 C C . ALA A 1 100 ? 2.491 -2.227 18.135 1.00 96.12 100 ALA A C 1
ATOM 785 O O . ALA A 1 100 ? 3.579 -2.397 18.680 1.00 96.12 100 ALA A O 1
ATOM 786 N N . ILE A 1 101 ? 2.309 -2.481 16.833 1.00 95.31 101 ILE A N 1
ATOM 787 C CA . ILE A 1 101 ? 3.390 -2.928 15.947 1.00 95.31 101 ILE A CA 1
ATOM 788 C C . ILE A 1 101 ? 4.223 -1.703 15.530 1.00 95.31 101 ILE A C 1
ATOM 790 O O . ILE A 1 101 ? 3.648 -0.769 14.952 1.00 95.31 101 ILE A O 1
ATOM 794 N N . PRO A 1 102 ? 5.547 -1.686 15.793 1.00 95.44 102 PRO A N 1
ATOM 795 C CA . PRO A 1 102 ? 6.417 -0.585 15.400 1.00 95.44 102 PRO A CA 1
ATOM 796 C C . PRO A 1 102 ? 6.571 -0.522 13.880 1.00 95.44 102 PRO A C 1
ATOM 798 O O . PRO A 1 102 ? 6.645 -1.546 13.201 1.00 95.44 102 PRO A O 1
ATOM 801 N N . LYS A 1 103 ? 6.611 0.701 13.353 1.00 94.25 103 LYS A N 1
ATOM 802 C CA . LYS A 1 103 ? 6.628 0.981 11.904 1.00 94.25 103 LYS A CA 1
ATOM 803 C C . LYS A 1 103 ? 7.734 1.947 11.506 1.00 94.25 103 LYS A C 1
ATOM 805 O O . LYS A 1 103 ? 8.085 2.023 10.332 1.00 94.25 103 LYS A O 1
ATOM 810 N N . ASP A 1 104 ? 8.274 2.692 12.466 1.00 95.00 104 ASP A N 1
ATOM 811 C CA . ASP A 1 104 ? 9.468 3.493 12.255 1.00 95.00 104 ASP A CA 1
ATOM 812 C C . ASP A 1 104 ? 10.726 2.605 12.312 1.00 95.00 104 ASP A C 1
ATOM 814 O O . ASP A 1 104 ? 10.727 1.579 13.002 1.00 95.00 104 ASP A O 1
ATOM 818 N N . PRO A 1 105 ? 11.810 2.985 11.612 1.00 93.81 105 PRO A N 1
ATOM 819 C CA . PRO A 1 105 ? 13.022 2.174 11.554 1.00 93.81 105 PRO A CA 1
ATOM 820 C C . 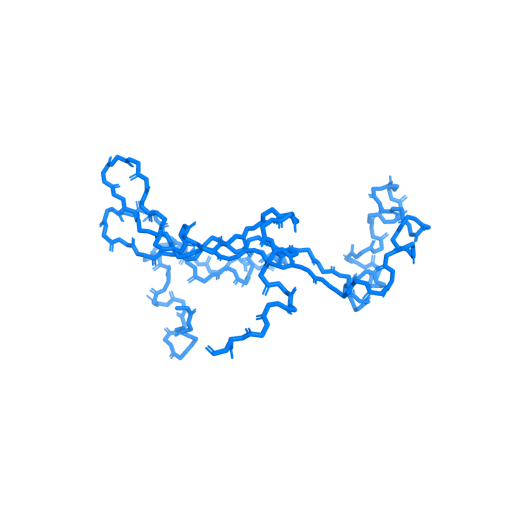PRO A 1 105 ? 13.595 1.812 12.927 1.00 93.81 105 PRO A C 1
ATOM 822 O O . PRO A 1 105 ? 13.947 0.658 13.141 1.00 93.81 105 PRO A O 1
ATOM 825 N N . ALA A 1 106 ? 13.635 2.755 13.875 1.00 94.88 106 ALA A N 1
ATOM 826 C CA . ALA A 1 106 ? 14.221 2.515 15.192 1.00 94.88 106 ALA A CA 1
ATOM 827 C C . ALA A 1 106 ? 13.397 1.504 16.003 1.00 94.88 106 ALA A C 1
ATOM 829 O O . ALA A 1 106 ? 13.958 0.614 16.642 1.00 94.88 106 ALA A O 1
ATOM 830 N N . GLY A 1 107 ? 12.066 1.607 15.948 1.00 94.62 107 GLY A N 1
ATOM 831 C CA . GLY A 1 107 ? 11.167 0.634 16.557 1.00 94.62 107 GLY A CA 1
ATOM 832 C C . GLY A 1 107 ? 11.315 -0.762 15.949 1.00 94.62 107 GLY A C 1
ATOM 833 O O . GLY A 1 107 ? 11.351 -1.747 16.684 1.00 94.62 107 GLY A O 1
ATOM 834 N N . VAL A 1 108 ? 11.456 -0.859 14.623 1.00 93.75 108 VAL A N 1
ATOM 835 C CA . VAL A 1 108 ? 11.688 -2.143 13.942 1.00 93.75 108 VAL A CA 1
ATOM 836 C C . VAL A 1 108 ? 13.045 -2.733 14.334 1.00 93.75 108 VAL A C 1
ATOM 838 O O . VAL A 1 108 ? 13.106 -3.895 14.730 1.00 93.75 108 VAL A O 1
ATOM 841 N N . GLU A 1 109 ? 14.122 -1.947 14.284 1.00 94.31 109 GLU A N 1
ATOM 842 C CA . GLU A 1 109 ? 15.473 -2.376 14.670 1.00 94.31 109 GLU A CA 1
ATOM 843 C C . GLU A 1 109 ? 15.526 -2.871 16.118 1.00 94.31 109 GLU A C 1
ATOM 845 O O . GLU A 1 109 ? 16.133 -3.904 16.389 1.00 94.31 109 GLU A O 1
ATOM 850 N N . ALA A 1 110 ? 14.836 -2.194 17.041 1.00 93.31 110 ALA A N 1
ATOM 851 C CA . ALA A 1 110 ? 14.763 -2.605 18.440 1.00 93.31 110 ALA A CA 1
ATOM 852 C C . ALA A 1 110 ? 14.079 -3.969 18.639 1.00 93.31 110 ALA A C 1
ATOM 854 O O . ALA A 1 110 ? 14.358 -4.657 19.622 1.00 93.31 110 ALA A O 1
ATOM 855 N N . CYS A 1 111 ? 13.194 -4.371 17.722 1.00 90.44 111 CYS A N 1
ATOM 856 C CA . CYS A 1 111 ? 12.528 -5.672 17.743 1.00 90.44 111 CYS A CA 1
ATOM 857 C C . CYS A 1 111 ? 13.312 -6.774 17.013 1.00 90.44 111 CYS A C 1
ATOM 859 O O . CYS A 1 111 ? 13.039 -7.957 17.218 1.00 90.44 111 CYS A O 1
ATOM 861 N N . VAL A 1 112 ? 14.285 -6.423 16.170 1.00 85.75 112 VAL A N 1
ATOM 862 C CA . VAL A 1 112 ? 15.086 -7.387 15.408 1.00 85.75 112 VAL A CA 1
ATOM 863 C C . VAL A 1 112 ? 16.330 -7.779 16.212 1.00 85.75 112 VAL A C 1
ATOM 865 O O . VAL A 1 112 ? 17.135 -6.943 16.600 1.00 85.75 112 VAL A O 1
ATOM 868 N N . GLY A 1 113 ? 16.520 -9.079 16.458 1.00 69.81 113 GLY A N 1
ATOM 869 C CA . GLY A 1 113 ? 17.711 -9.602 17.151 1.00 69.81 113 GLY A CA 1
ATOM 870 C C . GLY A 1 113 ? 17.622 -9.635 18.682 1.00 69.81 113 GLY A C 1
ATOM 871 O O . GLY A 1 113 ? 18.497 -10.212 19.328 1.00 69.81 113 GLY A O 1
ATOM 872 N N . VAL A 1 114 ? 16.541 -9.122 19.272 1.00 61.53 114 VAL A N 1
ATOM 873 C CA . VAL A 1 114 ? 16.141 -9.475 20.640 1.00 61.53 114 VAL A CA 1
ATOM 874 C C . VAL A 1 114 ? 15.574 -10.893 20.619 1.00 61.53 114 VAL A C 1
ATOM 876 O O . VAL A 1 114 ? 14.407 -11.122 20.312 1.00 61.53 114 VAL A O 1
ATOM 879 N N . GLY A 1 115 ? 16.434 -11.878 20.885 1.00 53.75 115 GLY A N 1
ATOM 880 C CA . GLY A 1 115 ? 15.988 -13.244 21.134 1.00 53.75 115 GLY A CA 1
ATOM 881 C C . GLY A 1 115 ? 14.975 -13.242 22.276 1.00 53.75 115 GLY A C 1
ATOM 882 O O . GLY A 1 115 ? 15.259 -12.706 23.346 1.00 53.75 115 GLY A O 1
ATOM 883 N N . LEU A 1 116 ? 13.796 -13.819 22.043 1.00 51.50 116 LEU A N 1
ATOM 884 C CA . LEU A 1 116 ? 12.873 -14.155 23.121 1.00 51.50 116 LEU A CA 1
ATOM 885 C C . LEU A 1 116 ? 13.582 -15.192 24.004 1.00 51.50 116 LEU A C 1
ATOM 887 O O . LEU A 1 116 ? 13.719 -16.351 23.608 1.00 51.50 116 LEU A O 1
ATOM 891 N N . GLY A 1 117 ? 14.126 -14.733 25.131 1.00 45.06 117 GLY A N 1
ATOM 892 C CA . GLY A 1 117 ? 14.561 -15.590 26.233 1.00 45.06 117 GLY A CA 1
ATOM 893 C C . GLY A 1 117 ? 13.373 -16.142 27.004 1.00 45.06 117 GLY A C 1
ATOM 894 O O . GLY A 1 117 ? 12.330 -15.449 27.049 1.00 45.06 117 GLY A O 1
#

Nearest PDB structures (foldseek):
  5m4g-assembly1_A  TM=8.390E-01  e=9.771E-06  Homo sapiens
  6srg-assembly1_A  TM=8.384E-01  e=4.048E-05  Homo sapiens
  5mc4-assembly1_A  TM=8.385E-01  e=4.048E-05  Homo sapiens
  5mc2-assembly1_A  TM=7.535E-01  e=1.186E-05  Homo sapiens
  6qsc-assembly1_A  TM=7.552E-01  e=2.414E-05  Homo sapiens

Foldseek 3Di:
DDPVVVPQVVAADPPDDQDPDPPSNPDNHHDDDDAFDKDKDKDKDFDDCVQCVPCVHVVVCVVVVVDDPVVVVVCVVDGMDIDMWTWGDHPDDIDTPCVVQDDDPVSVVVVPPPPPD

Mean predicted aligned error: 5.16 Å

Secondary structure (DSSP, 8-state):
---GGGTHHHHB-TT-----STTGGG-S-BS---TT-EEEE--EEE--HHHHS-TTTHHHHHHTTS--HHHHHTTTT--EEE--EEEE--SSSPEETTTTS--SHHHHHHHSS----

pLDDT: mean 91.34, std 9.81, range [45.06, 98.5]